Protein AF-A0A2J8L0N7-F1 (afdb_monomer_lite)

Radius of gyration: 16.0 Å; chains: 1; bounding box: 43×31×41 Å

pLDDT: mean 88.2, std 11.09, range [36.94, 98.25]

Sequence (135 aa):
MSLVLNDLLICCRQLEHDRATERKKEVEKFKRLIRDPETIKHLDRHSDSKQGKYLNWDAVFRFLQKYIQKETECLRIAKPNVSASTQASRQKKMQEISSLVKYFIKCANRRAPRLKCQELLNYIMDTVKDSSSGA

InterPro domains:
  IPR021668 Telomere-length maintenance and DNA damage repair [PF11640] (11-131)
  IPR021668 Telomere-length maintenance and DNA damage repair [SM01342] (1-133)

Secondary structure (DSSP, 8-state):
--HHHHHHHHHHHHTT-SSHHHHHHHHHHHHHHTT-HHHHHHHHHHHH-S-TTS--HHHHHHHHHHHHHHHHHHHHSS-SS--HHHHHHHHHHHHHHHHHHHHHHHHHHTSS--S-HHHHHHHHHHHHHHHHTT-

Structure (mmCIF, N/CA/C/O backbone):
data_AF-A0A2J8L0N7-F1
#
_entry.id   AF-A0A2J8L0N7-F1
#
loop_
_atom_site.group_PDB
_atom_site.id
_atom_site.type_symbol
_atom_site.label_atom_id
_atom_site.label_alt_id
_atom_site.label_comp_id
_atom_site.label_asym_id
_atom_site.label_entity_id
_atom_site.label_seq_id
_atom_site.pdbx_PDB_ins_code
_atom_site.Cartn_x
_atom_site.Cartn_y
_atom_site.Cartn_z
_atom_site.occupancy
_atom_site.B_iso_or_equiv
_atom_site.auth_seq_id
_atom_site.auth_comp_id
_atom_site.auth_asym_id
_atom_site.auth_atom_id
_atom_site.pdbx_PDB_model_num
ATOM 1 N N . MET A 1 1 ? 18.362 11.094 -8.735 1.00 60.62 1 MET A N 1
ATOM 2 C CA . MET A 1 1 ? 17.271 10.581 -7.874 1.00 60.62 1 MET A CA 1
ATOM 3 C C . MET A 1 1 ? 15.990 11.243 -8.364 1.00 60.62 1 MET A C 1
ATOM 5 O O . MET A 1 1 ? 16.000 12.457 -8.490 1.00 60.62 1 MET A O 1
ATOM 9 N N . SER A 1 2 ? 14.965 10.484 -8.763 1.00 83.25 2 SER A N 1
ATOM 10 C CA . SER A 1 2 ? 13.723 11.057 -9.315 1.00 83.25 2 SER A CA 1
ATOM 11 C C . SER A 1 2 ? 12.916 11.746 -8.207 1.00 83.25 2 SER A C 1
ATOM 13 O O . SER A 1 2 ? 12.700 11.130 -7.163 1.00 83.25 2 SER A O 1
ATOM 15 N N . LEU A 1 3 ? 12.495 13.001 -8.420 1.00 88.00 3 LEU A N 1
ATOM 16 C CA . LEU A 1 3 ? 11.734 13.787 -7.434 1.00 88.00 3 LEU A CA 1
ATOM 17 C C . LEU A 1 3 ? 10.435 13.074 -7.032 1.00 88.00 3 LEU A C 1
ATOM 19 O O . LEU A 1 3 ? 10.170 12.910 -5.847 1.00 88.00 3 LEU A O 1
ATOM 23 N N . VAL A 1 4 ? 9.704 12.518 -8.003 1.00 90.81 4 VAL A N 1
ATOM 24 C CA . VAL A 1 4 ? 8.442 11.803 -7.740 1.00 90.81 4 VAL A CA 1
ATOM 25 C C . VAL A 1 4 ? 8.638 10.523 -6.916 1.00 90.81 4 VAL A C 1
ATOM 27 O O . VAL A 1 4 ? 7.805 10.178 -6.080 1.00 90.81 4 VAL A O 1
ATOM 30 N N . LEU A 1 5 ? 9.779 9.836 -7.075 1.00 93.88 5 LEU A N 1
ATOM 31 C CA . LEU A 1 5 ? 10.116 8.685 -6.231 1.00 93.88 5 LEU A CA 1
ATOM 32 C C . LEU A 1 5 ? 10.535 9.096 -4.821 1.00 93.88 5 LEU A C 1
ATOM 34 O O . LEU A 1 5 ? 10.301 8.342 -3.876 1.00 93.88 5 LEU A O 1
ATOM 38 N N . ASN A 1 6 ? 11.170 10.260 -4.673 1.00 94.94 6 ASN A N 1
ATOM 39 C CA . ASN A 1 6 ? 11.498 10.803 -3.362 1.00 94.94 6 ASN A CA 1
ATOM 40 C C . ASN A 1 6 ? 10.215 11.169 -2.600 1.00 94.94 6 ASN A C 1
ATOM 42 O O . ASN A 1 6 ? 10.052 10.743 -1.458 1.00 94.94 6 ASN A O 1
ATOM 46 N N . ASP A 1 7 ? 9.264 11.823 -3.268 1.00 96.69 7 ASP A N 1
ATOM 47 C CA . ASP A 1 7 ? 7.953 12.148 -2.702 1.00 96.69 7 ASP A CA 1
ATOM 48 C C . ASP A 1 7 ? 7.173 10.901 -2.284 1.00 96.69 7 ASP A C 1
ATOM 50 O O . ASP A 1 7 ? 6.592 10.869 -1.194 1.00 96.69 7 ASP A O 1
ATOM 54 N N . LEU A 1 8 ? 7.186 9.851 -3.116 1.00 97.75 8 LEU A N 1
ATOM 55 C CA . LEU A 1 8 ? 6.584 8.567 -2.763 1.00 97.75 8 LEU A CA 1
ATOM 56 C C . LEU A 1 8 ? 7.280 7.936 -1.559 1.00 97.75 8 LEU A C 1
ATOM 58 O O . LEU A 1 8 ? 6.598 7.482 -0.647 1.00 97.75 8 LEU A O 1
ATOM 62 N N . LEU A 1 9 ? 8.614 7.930 -1.514 1.00 96.62 9 LEU A N 1
ATOM 63 C CA . LEU A 1 9 ? 9.356 7.378 -0.381 1.00 96.62 9 LEU A CA 1
ATOM 64 C C . LEU A 1 9 ? 9.040 8.118 0.925 1.00 96.62 9 LEU A C 1
ATOM 66 O O . LEU A 1 9 ? 8.846 7.476 1.958 1.00 96.62 9 LEU A O 1
ATOM 70 N N . ILE A 1 10 ? 8.979 9.451 0.889 1.00 96.94 10 ILE A N 1
ATOM 71 C CA . ILE A 1 10 ? 8.595 10.267 2.046 1.00 96.94 10 ILE A CA 1
ATOM 72 C C . ILE A 1 10 ? 7.167 9.919 2.468 1.00 96.94 10 ILE A C 1
ATOM 74 O O . ILE A 1 10 ? 6.941 9.641 3.642 1.00 96.94 10 ILE A O 1
ATOM 78 N N . CYS A 1 11 ? 6.225 9.869 1.523 1.00 97.81 11 CYS A N 1
ATOM 79 C CA . CYS A 1 11 ? 4.837 9.497 1.797 1.00 97.81 11 CYS A CA 1
ATOM 80 C C . CYS A 1 11 ? 4.739 8.104 2.442 1.00 97.81 11 CYS A C 1
ATOM 82 O O . CYS A 1 11 ? 4.103 7.948 3.480 1.00 97.81 11 CYS A O 1
ATOM 84 N N . CYS A 1 12 ? 5.453 7.110 1.905 1.00 97.19 12 CYS A N 1
ATOM 85 C CA . CYS A 1 12 ? 5.521 5.758 2.459 1.00 97.19 12 CYS A CA 1
ATOM 86 C C . CYS A 1 12 ? 6.013 5.734 3.912 1.00 97.19 12 CYS A C 1
ATOM 88 O O . CYS A 1 12 ? 5.440 5.027 4.733 1.00 97.19 12 CYS A O 1
ATOM 90 N N . ARG A 1 13 ? 7.036 6.529 4.253 1.00 95.75 13 ARG A N 1
ATOM 91 C CA . ARG A 1 13 ? 7.515 6.649 5.642 1.00 95.75 13 ARG A CA 1
ATOM 92 C C . ARG A 1 13 ? 6.462 7.280 6.553 1.00 95.75 13 ARG A C 1
ATOM 94 O O . ARG A 1 13 ? 6.318 6.865 7.697 1.00 95.75 13 ARG A O 1
ATOM 101 N N . GLN A 1 14 ? 5.706 8.252 6.047 1.00 96.81 14 GLN A N 1
ATOM 102 C CA . GLN A 1 14 ? 4.65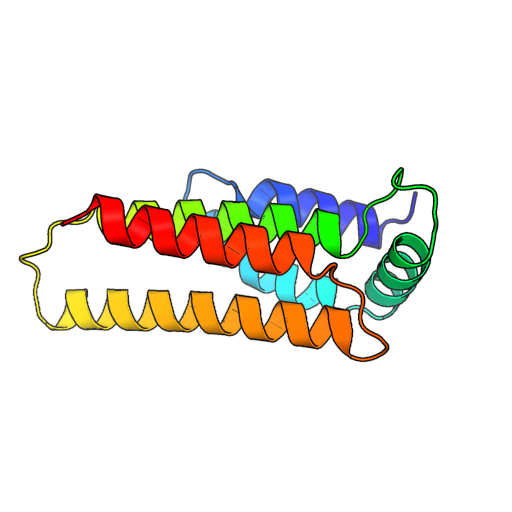0 8.920 6.810 1.00 96.81 14 GLN A CA 1
ATOM 103 C C . GLN A 1 14 ? 3.375 8.071 6.963 1.00 96.81 14 GLN A C 1
ATOM 105 O O . GLN A 1 14 ? 2.582 8.318 7.871 1.00 96.81 14 GLN A O 1
ATOM 110 N N . LEU A 1 15 ? 3.192 7.009 6.170 1.00 95.88 15 LEU A N 1
ATOM 111 C CA . LEU A 1 15 ? 2.147 6.013 6.442 1.00 95.88 15 LEU A CA 1
ATOM 112 C C . LEU A 1 15 ? 2.367 5.298 7.788 1.00 95.88 15 LEU A C 1
ATOM 114 O O . LEU A 1 15 ? 1.406 4.846 8.402 1.00 95.88 15 LEU A O 1
ATOM 118 N N . GLU A 1 16 ? 3.602 5.239 8.292 1.00 93.00 16 GLU A N 1
ATOM 119 C CA . GLU A 1 16 ? 3.924 4.658 9.601 1.00 93.00 16 GLU A CA 1
ATOM 120 C C . GLU A 1 16 ? 3.765 5.664 10.764 1.00 93.00 16 GLU A C 1
ATOM 122 O O . GLU A 1 16 ? 4.032 5.317 11.914 1.00 93.00 16 GLU A O 1
ATOM 127 N N . HIS A 1 17 ? 3.298 6.895 10.513 1.00 95.19 17 HIS A N 1
ATOM 128 C CA . HIS A 1 17 ? 3.194 7.953 11.526 1.00 95.19 17 HIS A CA 1
ATOM 129 C C . HIS A 1 17 ? 2.302 7.558 12.724 1.00 95.19 17 HIS A C 1
ATOM 131 O O . HIS A 1 17 ? 1.295 6.862 12.575 1.00 95.19 17 HIS A O 1
ATOM 137 N N . ASP A 1 18 ? 2.622 8.016 13.937 1.00 92.06 18 ASP A N 1
ATOM 138 C CA . ASP A 1 18 ? 1.903 7.607 15.160 1.00 92.06 18 ASP A CA 1
ATOM 139 C C . ASP A 1 18 ? 0.477 8.158 15.245 1.00 92.06 18 ASP A C 1
ATOM 141 O O . ASP A 1 18 ? -0.454 7.465 15.662 1.00 92.06 18 ASP A O 1
ATOM 145 N N . ARG A 1 19 ? 0.269 9.388 14.771 1.00 92.75 19 ARG A N 1
ATOM 146 C CA . ARG A 1 19 ? -1.061 10.015 14.715 1.00 92.75 19 ARG A CA 1
ATOM 147 C C . ARG A 1 19 ? -1.900 9.455 13.564 1.00 92.75 19 ARG A C 1
ATOM 149 O O . ARG A 1 19 ? -1.535 9.609 12.400 1.00 92.75 19 ARG A O 1
ATOM 156 N N . ALA A 1 20 ? -3.071 8.902 13.887 1.00 91.12 20 ALA A N 1
ATOM 157 C CA . ALA A 1 20 ? -4.005 8.327 12.911 1.00 91.12 20 ALA A CA 1
ATOM 158 C C . ALA A 1 20 ? -4.503 9.335 11.858 1.00 91.12 20 ALA A C 1
ATOM 160 O O . ALA A 1 20 ? -4.706 8.981 10.697 1.00 91.12 20 ALA A O 1
ATOM 161 N N . THR A 1 21 ? -4.675 10.603 12.241 1.00 92.00 21 THR A N 1
ATOM 162 C CA . THR A 1 21 ? -5.094 11.673 11.322 1.00 92.00 21 THR A CA 1
ATOM 163 C C . THR A 1 21 ? -4.050 11.949 10.247 1.00 92.00 21 THR A C 1
ATOM 165 O O . THR A 1 21 ? -4.417 12.155 9.093 1.00 92.00 21 THR A O 1
ATOM 168 N N . GLU A 1 22 ? -2.765 11.906 10.602 1.00 94.31 22 GLU A N 1
ATOM 169 C CA . GLU A 1 22 ? -1.669 12.094 9.648 1.00 94.31 22 GLU A CA 1
ATOM 170 C C . GLU A 1 22 ? -1.580 10.903 8.698 1.00 94.31 22 GLU A C 1
ATOM 172 O O . GLU A 1 22 ? -1.591 11.097 7.485 1.00 94.31 22 GLU A O 1
ATOM 177 N N . ARG A 1 23 ? -1.671 9.669 9.215 1.00 95.00 23 ARG A N 1
ATOM 178 C CA . ARG A 1 23 ? -1.733 8.482 8.349 1.00 95.00 23 ARG A CA 1
ATOM 179 C C . ARG A 1 23 ? -2.883 8.561 7.341 1.00 95.00 23 ARG A C 1
ATOM 181 O O . ARG A 1 23 ? -2.695 8.267 6.164 1.00 95.00 23 ARG A O 1
ATOM 188 N N . LYS A 1 24 ? -4.072 9.008 7.769 1.00 93.06 24 LYS A N 1
ATOM 189 C CA . LYS A 1 24 ? -5.235 9.169 6.878 1.00 93.06 24 LYS A CA 1
ATOM 190 C C . LYS A 1 24 ? -4.980 10.183 5.755 1.00 93.06 24 LYS A C 1
ATOM 192 O O . LYS A 1 24 ? -5.388 9.929 4.624 1.00 93.06 24 LYS A O 1
ATOM 197 N N . LYS A 1 25 ? -4.318 11.308 6.044 1.00 95.00 25 LYS A N 1
ATOM 198 C CA . LYS A 1 25 ? -3.938 12.299 5.018 1.00 95.00 25 LYS A CA 1
ATOM 199 C C . LYS A 1 25 ? -2.958 11.698 4.010 1.00 95.00 25 LYS A C 1
ATOM 201 O O . LYS A 1 25 ? -3.128 11.868 2.801 1.00 95.00 25 LYS A O 1
ATOM 206 N N . GLU A 1 26 ? -1.977 10.950 4.504 1.00 96.94 26 GLU A N 1
ATOM 207 C CA . GLU A 1 26 ? -0.949 10.337 3.667 1.00 96.94 26 GLU A CA 1
ATOM 208 C C . GLU A 1 26 ? -1.495 9.231 2.768 1.00 96.94 26 GLU A C 1
ATOM 210 O O . GLU A 1 26 ? -1.028 9.107 1.645 1.00 96.94 26 GLU A O 1
ATOM 215 N N . VAL A 1 27 ? -2.543 8.500 3.161 1.00 96.88 27 VAL A N 1
ATOM 216 C CA . VAL A 1 27 ? -3.194 7.511 2.276 1.00 96.88 27 VAL A CA 1
ATOM 217 C C . VAL A 1 27 ? -3.719 8.147 0.984 1.00 96.88 27 VAL A C 1
ATOM 219 O O . VAL A 1 27 ? -3.557 7.580 -0.099 1.00 96.88 27 VAL A O 1
ATOM 222 N N . GLU A 1 28 ? -4.322 9.333 1.054 1.00 95.38 28 GLU A N 1
ATOM 223 C CA . GLU A 1 28 ? -4.837 10.011 -0.143 1.00 95.38 28 GLU A CA 1
ATOM 224 C C . GLU A 1 28 ? -3.706 10.578 -1.013 1.00 95.38 28 GLU A C 1
ATOM 226 O O . GLU A 1 28 ? -3.779 10.553 -2.245 1.00 95.38 28 GLU A O 1
ATOM 231 N N . LYS A 1 29 ? -2.611 11.038 -0.397 1.00 97.44 29 LYS A N 1
ATOM 232 C CA . LYS A 1 29 ? -1.383 11.397 -1.122 1.00 97.44 29 LYS A CA 1
ATOM 233 C C . LYS A 1 29 ? -0.753 10.168 -1.785 1.00 97.44 29 LYS A C 1
ATOM 235 O O . LYS A 1 29 ? -0.459 10.209 -2.977 1.00 97.44 29 LYS A O 1
ATOM 240 N N . PHE A 1 30 ? -0.646 9.061 -1.061 1.00 98.25 30 PHE A N 1
ATOM 241 C CA . PHE A 1 30 ? -0.117 7.786 -1.529 1.00 98.25 30 PHE A CA 1
ATOM 242 C C . PHE A 1 30 ? -0.869 7.289 -2.765 1.00 98.25 30 PHE A C 1
ATOM 244 O O . PHE A 1 30 ? -0.248 7.046 -3.798 1.00 98.25 30 PHE A O 1
ATOM 251 N N . LYS A 1 31 ? -2.210 7.239 -2.716 1.00 97.75 31 LYS A N 1
ATOM 252 C CA . LYS A 1 31 ? -3.053 6.853 -3.864 1.00 97.75 31 LYS A CA 1
ATOM 253 C C . LYS A 1 31 ? -2.796 7.707 -5.107 1.00 97.75 31 LYS A C 1
ATOM 255 O O . LYS A 1 31 ? -2.873 7.181 -6.218 1.00 97.75 31 LYS A O 1
ATOM 260 N N . ARG A 1 32 ? -2.528 9.010 -4.932 1.00 97.44 32 ARG A N 1
ATOM 261 C CA . ARG A 1 32 ? -2.197 9.932 -6.032 1.00 97.44 32 ARG A CA 1
ATOM 262 C C . ARG A 1 32 ? -0.802 9.678 -6.600 1.00 97.44 32 ARG A C 1
ATOM 264 O O . ARG A 1 32 ? -0.659 9.700 -7.815 1.00 97.44 32 ARG A O 1
ATOM 271 N N . LEU A 1 33 ? 0.188 9.405 -5.754 1.00 98.00 33 LEU A N 1
ATOM 272 C CA . LEU A 1 33 ? 1.563 9.149 -6.189 1.00 98.00 33 LEU A CA 1
ATOM 273 C C . LEU A 1 33 ? 1.690 7.804 -6.915 1.00 98.00 33 LEU A C 1
ATOM 275 O O . LEU A 1 33 ? 2.272 7.741 -7.987 1.00 98.00 33 LEU A O 1
ATOM 279 N N . ILE A 1 34 ? 1.064 6.728 -6.428 1.00 97.12 34 I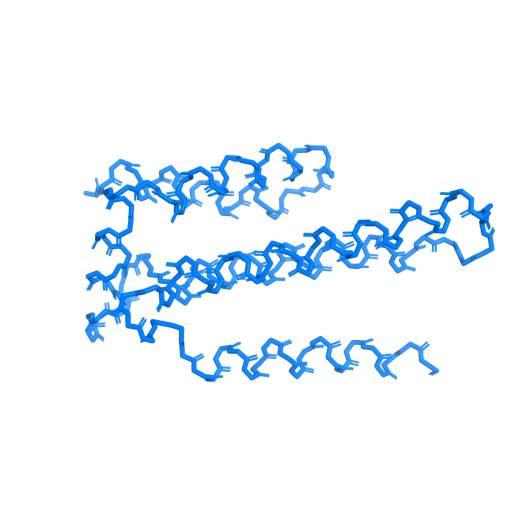LE A N 1
ATOM 280 C CA . ILE A 1 34 ? 1.181 5.405 -7.080 1.00 97.12 34 ILE A CA 1
ATOM 281 C C . ILE A 1 34 ? 0.444 5.293 -8.427 1.00 97.12 34 ILE A C 1
ATOM 283 O O . ILE A 1 34 ? 0.576 4.283 -9.119 1.00 97.12 34 ILE A O 1
ATOM 287 N N . ARG A 1 35 ? -0.365 6.296 -8.794 1.00 96.56 35 ARG A N 1
ATOM 288 C CA . ARG A 1 35 ? -1.019 6.393 -10.111 1.00 96.56 35 ARG A CA 1
ATOM 289 C C . ARG A 1 35 ? -0.354 7.408 -11.040 1.00 96.56 35 ARG A C 1
ATOM 291 O O . ARG A 1 35 ? -0.771 7.514 -12.190 1.00 96.56 35 ARG A O 1
ATOM 298 N N . ASP A 1 36 ? 0.614 8.168 -10.535 1.00 97.31 36 ASP A N 1
ATOM 299 C CA . ASP A 1 36 ? 1.359 9.131 -11.332 1.00 97.31 36 ASP A CA 1
ATOM 300 C C . ASP A 1 36 ? 2.163 8.385 -12.420 1.00 97.31 36 ASP A C 1
ATOM 302 O O . ASP A 1 36 ? 2.862 7.416 -12.098 1.00 97.31 36 ASP A O 1
ATOM 306 N N . PRO A 1 37 ? 2.053 8.774 -13.705 1.00 96.38 37 PRO A N 1
ATOM 307 C CA . PRO A 1 37 ? 2.692 8.048 -14.802 1.00 96.38 37 PRO A CA 1
ATOM 308 C C . PRO A 1 37 ? 4.211 7.935 -14.664 1.00 96.38 37 PRO A C 1
ATOM 310 O O . PRO A 1 37 ? 4.775 6.873 -14.939 1.00 96.38 37 PRO A O 1
ATOM 313 N N . GLU A 1 38 ? 4.873 8.996 -14.198 1.00 96.62 38 GLU A N 1
ATOM 314 C CA . GLU A 1 38 ? 6.322 8.988 -14.009 1.00 96.62 38 GLU A CA 1
ATOM 315 C C . GLU A 1 38 ? 6.711 8.078 -12.844 1.00 96.62 38 GLU A C 1
ATOM 317 O O . GLU A 1 38 ? 7.623 7.260 -12.977 1.00 96.62 38 GLU A O 1
ATOM 322 N N . THR A 1 39 ? 5.981 8.129 -11.731 1.00 97.25 39 THR A N 1
ATOM 323 C CA . THR A 1 39 ? 6.167 7.211 -10.600 1.00 97.25 39 THR A CA 1
ATOM 324 C C . THR A 1 39 ? 6.026 5.755 -11.039 1.00 97.25 39 THR A C 1
ATOM 326 O O . THR A 1 39 ? 6.913 4.943 -10.769 1.00 97.25 39 THR A O 1
ATOM 329 N N . ILE A 1 40 ? 4.964 5.431 -11.783 1.00 96.50 40 ILE A N 1
ATOM 330 C CA . ILE A 1 40 ? 4.726 4.095 -12.344 1.00 96.50 40 ILE A CA 1
ATOM 331 C C . ILE A 1 40 ? 5.908 3.642 -13.199 1.00 96.50 40 ILE A C 1
ATOM 333 O O . ILE A 1 40 ? 6.434 2.553 -12.986 1.00 96.50 40 ILE A O 1
ATOM 337 N N . LYS A 1 41 ? 6.345 4.478 -14.145 1.00 95.38 41 LYS A N 1
ATOM 338 C CA . LYS A 1 41 ? 7.434 4.153 -15.071 1.00 95.38 41 LYS A CA 1
ATOM 339 C C . LYS A 1 41 ? 8.721 3.804 -14.327 1.00 95.38 41 LYS A C 1
ATOM 341 O O . LYS A 1 41 ? 9.407 2.849 -14.691 1.00 95.38 41 LYS A O 1
ATOM 346 N N . HIS A 1 42 ? 9.040 4.552 -13.272 1.00 95.25 42 HIS A N 1
ATOM 347 C CA . HIS A 1 42 ? 10.214 4.270 -12.455 1.00 95.25 42 HIS A CA 1
ATOM 348 C C . HIS A 1 42 ? 10.047 2.993 -11.619 1.00 95.25 42 HIS A C 1
ATOM 350 O O . HIS A 1 42 ? 10.959 2.169 -11.599 1.00 95.25 42 HIS A O 1
ATOM 356 N N . LEU A 1 43 ? 8.899 2.798 -10.959 1.00 95.69 43 LEU A N 1
ATOM 357 C CA . LEU A 1 43 ? 8.642 1.598 -10.154 1.00 95.69 43 LEU A CA 1
ATOM 358 C C . LEU A 1 43 ? 8.647 0.326 -11.005 1.00 95.69 43 LEU A C 1
ATOM 360 O O . LEU A 1 43 ? 9.242 -0.669 -10.593 1.00 95.69 43 LEU A O 1
ATOM 364 N N . ASP A 1 44 ? 8.046 0.362 -12.194 1.00 94.88 44 ASP A N 1
ATOM 365 C CA . ASP A 1 44 ? 8.067 -0.744 -13.151 1.00 94.88 44 ASP A CA 1
ATOM 366 C C . ASP A 1 44 ? 9.517 -1.060 -13.550 1.00 94.88 44 ASP A C 1
ATOM 368 O O . ASP A 1 44 ? 9.996 -2.175 -13.336 1.00 94.88 44 ASP A O 1
ATOM 372 N N . ARG A 1 45 ? 10.276 -0.056 -14.009 1.00 93.50 45 ARG A N 1
ATOM 373 C CA . ARG A 1 45 ? 11.687 -0.239 -14.388 1.00 93.50 45 ARG A CA 1
ATOM 374 C C . ARG A 1 45 ? 12.533 -0.811 -13.247 1.00 93.50 45 ARG A C 1
ATOM 376 O O . ARG A 1 45 ? 13.390 -1.660 -13.479 1.00 93.50 45 ARG A O 1
ATOM 383 N N . HIS A 1 46 ? 12.322 -0.348 -12.017 1.00 93.94 46 HIS A N 1
ATOM 384 C CA . HIS A 1 46 ? 13.061 -0.833 -10.851 1.00 93.94 46 HIS A CA 1
ATOM 385 C C . HIS A 1 46 ? 12.623 -2.228 -10.399 1.00 93.94 46 HIS A C 1
ATOM 387 O O . HIS A 1 46 ? 13.432 -2.943 -9.815 1.00 93.94 46 HIS A O 1
ATOM 393 N N . SER A 1 47 ? 11.376 -2.620 -10.664 1.00 92.81 47 SER A N 1
ATOM 394 C CA . SER A 1 47 ? 10.876 -3.965 -10.356 1.00 92.81 47 SER A CA 1
ATOM 395 C C . SER A 1 47 ? 11.377 -5.004 -11.366 1.00 92.81 47 SER A C 1
ATOM 397 O O . SER A 1 47 ? 11.586 -6.150 -10.988 1.00 92.81 47 SER A O 1
ATOM 399 N N . ASP A 1 48 ? 11.630 -4.602 -12.619 1.00 90.44 48 ASP A N 1
ATOM 400 C CA . ASP A 1 48 ? 12.266 -5.461 -13.639 1.00 90.44 48 ASP A CA 1
ATOM 401 C C . ASP A 1 48 ? 13.781 -5.610 -13.442 1.00 90.44 48 ASP A C 1
ATOM 403 O O . ASP A 1 48 ? 14.407 -6.541 -13.952 1.00 90.44 48 ASP A O 1
ATOM 407 N N . SER A 1 49 ? 14.399 -4.677 -12.718 1.00 86.38 49 SER A N 1
ATOM 408 C CA . SER A 1 49 ? 15.834 -4.704 -12.464 1.00 86.38 49 SER A CA 1
ATOM 409 C C . SER A 1 49 ? 16.199 -5.829 -11.496 1.00 86.38 49 SER A C 1
ATOM 411 O O . SER A 1 49 ? 15.649 -5.940 -10.401 1.00 86.38 49 SER A O 1
ATOM 413 N N . LYS A 1 50 ? 17.233 -6.606 -11.838 1.00 73.19 50 LYS A N 1
ATOM 414 C CA . LYS A 1 50 ? 17.848 -7.573 -10.910 1.00 73.19 50 LYS A CA 1
ATOM 415 C C . LYS A 1 50 ? 18.541 -6.893 -9.720 1.00 73.19 50 LYS A C 1
ATOM 417 O O . LYS A 1 50 ? 18.840 -7.550 -8.728 1.00 73.19 50 LYS A O 1
ATOM 422 N N . GLN A 1 51 ? 18.803 -5.586 -9.804 1.00 71.06 51 GLN A N 1
ATOM 423 C CA . GLN A 1 51 ? 19.422 -4.815 -8.730 1.00 71.06 51 GLN A CA 1
ATOM 424 C C . GLN A 1 51 ? 18.346 -4.177 -7.841 1.00 71.06 51 GLN A C 1
ATOM 426 O O . GLN A 1 51 ? 17.784 -3.136 -8.179 1.00 71.06 51 GLN A O 1
ATOM 431 N N . GLY A 1 52 ? 18.099 -4.767 -6.669 1.00 72.56 52 GLY A N 1
ATOM 432 C CA . GLY A 1 52 ? 17.132 -4.295 -5.662 1.00 72.56 52 GLY A CA 1
ATOM 433 C C . GLY A 1 52 ? 17.535 -3.021 -4.903 1.00 72.56 52 GLY A C 1
ATOM 434 O O . GLY A 1 52 ? 17.148 -2.847 -3.753 1.00 72.56 52 GLY A O 1
ATOM 435 N N . LYS A 1 53 ? 18.344 -2.145 -5.511 1.00 82.25 53 LYS A N 1
ATOM 436 C CA . LYS A 1 53 ? 18.904 -0.943 -4.869 1.00 82.25 53 LYS A CA 1
ATOM 437 C C . LYS A 1 53 ? 17.919 0.231 -4.820 1.00 82.25 53 LYS A C 1
ATOM 439 O O . LYS A 1 53 ? 18.091 1.146 -4.018 1.00 82.25 53 LYS A O 1
ATOM 444 N N . TYR A 1 54 ? 16.906 0.231 -5.683 1.00 89.25 54 TYR A N 1
ATOM 445 C CA . TYR A 1 54 ? 15.973 1.346 -5.831 1.00 89.25 54 TYR A CA 1
ATOM 446 C C . TYR A 1 54 ? 14.577 1.002 -5.317 1.00 89.25 54 TYR A C 1
ATOM 448 O O . TYR A 1 54 ? 14.187 -0.164 -5.275 1.00 89.25 54 TYR A O 1
ATOM 456 N N . LEU A 1 55 ? 13.808 2.039 -4.968 1.00 94.12 55 LEU A N 1
ATOM 457 C CA . LEU A 1 55 ? 12.398 1.891 -4.620 1.00 94.12 55 LEU A CA 1
ATOM 458 C C . LEU A 1 55 ? 11.648 1.232 -5.789 1.00 94.12 55 LEU A C 1
ATOM 460 O O . LEU A 1 55 ? 11.675 1.747 -6.908 1.00 94.12 55 LEU A O 1
ATOM 464 N N . ASN A 1 56 ? 11.002 0.104 -5.509 1.00 94.81 56 ASN A N 1
ATOM 465 C CA . ASN A 1 56 ? 10.249 -0.722 -6.451 1.00 94.81 56 ASN A CA 1
ATOM 466 C C . ASN A 1 56 ? 8.889 -1.119 -5.845 1.00 94.81 56 ASN A C 1
ATOM 468 O O . ASN A 1 56 ? 8.601 -0.768 -4.697 1.00 94.81 56 ASN A O 1
ATOM 472 N N . TRP A 1 57 ? 8.043 -1.829 -6.598 1.00 95.94 57 TRP A N 1
ATOM 473 C CA . TRP A 1 57 ? 6.693 -2.176 -6.140 1.00 95.94 57 TRP A CA 1
ATOM 474 C C . TRP A 1 57 ? 6.689 -3.030 -4.865 1.00 95.94 57 TRP A C 1
ATOM 476 O O . TRP A 1 57 ? 5.905 -2.735 -3.966 1.00 95.94 57 TRP A O 1
ATOM 486 N N . ASP A 1 58 ? 7.590 -4.010 -4.732 1.00 93.88 58 ASP A N 1
ATOM 487 C CA . ASP A 1 58 ? 7.707 -4.830 -3.513 1.00 93.88 58 ASP A CA 1
ATOM 488 C C . ASP A 1 58 ? 8.083 -3.974 -2.288 1.00 93.88 58 ASP A C 1
ATOM 490 O O . ASP A 1 58 ? 7.500 -4.103 -1.214 1.00 93.88 58 ASP A O 1
ATOM 494 N N . ALA A 1 59 ? 9.035 -3.047 -2.438 1.00 94.44 59 ALA A N 1
ATOM 495 C CA . ALA A 1 59 ? 9.442 -2.158 -1.354 1.00 94.44 59 ALA A CA 1
ATOM 496 C C . ALA A 1 59 ? 8.300 -1.230 -0.918 1.00 94.44 59 ALA A C 1
ATOM 498 O O . ALA A 1 59 ? 8.095 -1.039 0.278 1.00 94.44 59 ALA A O 1
ATOM 499 N N . VAL A 1 60 ? 7.535 -0.686 -1.870 1.00 96.69 60 VAL A N 1
ATOM 500 C CA . VAL A 1 60 ? 6.340 0.115 -1.567 1.00 96.69 60 VAL A CA 1
ATOM 501 C C . VAL A 1 60 ? 5.272 -0.742 -0.882 1.00 96.69 60 VAL A C 1
ATOM 503 O O . VAL A 1 60 ? 4.644 -0.285 0.073 1.00 96.69 60 VAL A O 1
ATOM 506 N N . PHE A 1 61 ? 5.102 -1.996 -1.313 1.00 95.88 61 PHE A N 1
ATOM 507 C CA . PHE A 1 61 ? 4.158 -2.917 -0.689 1.00 95.88 61 PHE A CA 1
ATOM 508 C C . PHE A 1 61 ? 4.508 -3.177 0.777 1.00 95.88 61 PHE A C 1
ATOM 510 O O . PHE A 1 61 ? 3.617 -3.121 1.615 1.00 95.88 61 PHE A O 1
ATOM 517 N N . ARG A 1 62 ? 5.794 -3.332 1.119 1.00 94.31 62 ARG A N 1
ATOM 518 C CA . ARG A 1 62 ? 6.234 -3.472 2.518 1.00 94.31 62 ARG A CA 1
ATOM 519 C C . ARG A 1 62 ? 5.858 -2.286 3.405 1.00 94.31 62 ARG A C 1
ATOM 521 O O . ARG A 1 62 ? 5.431 -2.487 4.537 1.00 94.31 62 ARG A O 1
ATOM 528 N N . PHE A 1 63 ? 5.952 -1.051 2.908 1.00 95.75 63 PHE A N 1
ATOM 529 C CA . PHE A 1 63 ? 5.456 0.113 3.659 1.00 95.75 63 PHE A CA 1
ATOM 530 C C . PHE A 1 63 ? 3.937 0.057 3.859 1.00 95.75 63 PHE A C 1
ATOM 532 O O . PHE A 1 63 ? 3.440 0.333 4.951 1.00 95.75 63 PHE A O 1
ATOM 539 N N . LEU A 1 64 ? 3.196 -0.347 2.823 1.00 95.88 64 LEU A N 1
ATOM 540 C CA . LEU A 1 64 ? 1.748 -0.506 2.911 1.00 95.88 64 LEU A CA 1
ATOM 541 C C . LEU A 1 64 ? 1.350 -1.611 3.909 1.00 95.88 64 LEU A C 1
ATOM 543 O O . LEU A 1 64 ? 0.424 -1.408 4.687 1.00 95.88 64 LEU A O 1
ATOM 547 N N . GLN A 1 65 ? 2.065 -2.738 3.938 1.00 93.25 65 GLN A N 1
ATOM 548 C CA . GLN A 1 65 ? 1.855 -3.820 4.909 1.00 93.25 65 GLN A CA 1
ATOM 549 C C . GLN A 1 65 ? 1.985 -3.311 6.349 1.00 93.25 65 GLN A C 1
ATOM 551 O O . GLN A 1 65 ? 1.089 -3.534 7.160 1.00 93.25 65 GLN A O 1
ATOM 556 N N . LYS A 1 66 ? 3.040 -2.546 6.653 1.00 93.25 66 LYS A N 1
ATOM 557 C CA . LYS A 1 66 ? 3.232 -1.956 7.986 1.00 93.25 66 LYS A CA 1
ATOM 558 C C . LYS A 1 66 ? 2.132 -0.967 8.368 1.00 93.25 66 LYS A C 1
ATOM 560 O O . LYS A 1 66 ? 1.673 -0.962 9.508 1.00 93.25 66 LYS A O 1
ATOM 565 N N . TYR A 1 67 ? 1.680 -0.141 7.421 1.00 95.12 67 TYR A N 1
ATOM 566 C CA . TYR A 1 67 ? 0.521 0.731 7.631 1.00 95.12 67 TYR A CA 1
ATOM 567 C C . TYR A 1 67 ? -0.719 -0.077 8.026 1.00 95.12 67 TYR A C 1
ATOM 569 O O . TYR A 1 67 ? -1.391 0.259 8.999 1.00 95.12 67 TYR A O 1
ATOM 577 N N . ILE A 1 68 ? -0.996 -1.165 7.306 1.00 92.62 68 ILE A N 1
ATOM 578 C CA . ILE A 1 68 ? -2.152 -2.032 7.558 1.00 92.62 68 ILE A CA 1
ATOM 579 C C . ILE A 1 68 ? -2.059 -2.689 8.931 1.00 92.62 68 ILE A C 1
ATOM 581 O O . ILE A 1 68 ? -3.043 -2.669 9.671 1.00 92.62 68 ILE A O 1
ATOM 585 N N . GLN A 1 69 ? -0.888 -3.218 9.290 1.00 89.81 69 GLN A N 1
ATOM 586 C CA . GLN A 1 69 ? -0.636 -3.777 10.619 1.00 89.81 69 GLN A CA 1
ATOM 587 C C . GLN A 1 69 ? -0.932 -2.736 11.705 1.00 89.81 69 GLN A C 1
ATOM 589 O O . GLN A 1 69 ? -1.698 -3.003 12.629 1.00 89.81 69 GLN A O 1
ATOM 594 N N . LYS A 1 70 ? -0.427 -1.506 11.547 1.00 92.19 70 LYS A N 1
ATOM 595 C CA . LYS A 1 70 ? -0.644 -0.417 12.511 1.00 92.19 70 LYS A CA 1
ATOM 596 C C . LYS A 1 70 ? -2.116 -0.013 12.633 1.00 92.19 70 LYS A C 1
ATOM 598 O O . LYS A 1 70 ? -2.602 0.203 13.743 1.00 92.19 70 LYS A O 1
ATOM 603 N N . GLU A 1 71 ? -2.842 0.085 11.520 1.00 91.12 71 GLU A N 1
ATOM 604 C CA . GLU A 1 71 ? -4.278 0.395 11.546 1.00 91.12 71 GLU A CA 1
ATOM 605 C C . GLU A 1 71 ? -5.102 -0.737 12.166 1.00 91.12 71 GLU A C 1
ATOM 607 O O . GLU A 1 71 ? -6.040 -0.468 12.915 1.00 91.12 71 GLU A O 1
ATOM 612 N N . THR A 1 72 ? -4.748 -1.988 11.878 1.00 87.94 72 THR A N 1
ATOM 613 C CA . THR A 1 72 ? -5.448 -3.168 12.400 1.00 87.94 72 THR A CA 1
ATOM 614 C C . THR A 1 72 ? -5.226 -3.308 13.904 1.00 87.94 72 THR A C 1
ATOM 616 O O . THR A 1 72 ? -6.188 -3.512 14.643 1.00 87.94 72 THR A O 1
ATOM 619 N N . GLU A 1 73 ? -4.002 -3.077 14.384 1.00 87.62 73 GLU A N 1
ATOM 620 C CA . GLU A 1 73 ? -3.686 -3.086 15.814 1.00 87.62 73 GLU A CA 1
ATOM 621 C C . GLU A 1 73 ? -4.458 -2.000 16.579 1.00 87.62 73 GLU A C 1
ATOM 623 O O . GLU A 1 73 ? -5.038 -2.256 17.635 1.00 87.62 73 GLU A O 1
ATOM 628 N N . CYS A 1 74 ? -4.577 -0.801 15.997 1.00 85.19 74 CYS A N 1
ATOM 629 C CA . CYS A 1 74 ? -5.397 0.276 16.558 1.00 85.19 74 CYS A CA 1
ATOM 630 C C . CYS A 1 74 ? -6.882 -0.115 16.680 1.00 85.19 74 CYS A C 1
ATOM 632 O O . CYS A 1 74 ? -7.554 0.298 17.627 1.00 85.19 74 CYS A O 1
ATOM 634 N N . LEU A 1 75 ? -7.410 -0.903 15.736 1.00 83.06 75 LEU A N 1
ATOM 635 C CA . LEU A 1 75 ? -8.781 -1.415 15.801 1.00 83.06 75 LEU A CA 1
ATOM 636 C C . LEU A 1 75 ? -8.935 -2.541 16.836 1.00 83.06 75 LEU A C 1
ATOM 638 O O . LEU A 1 75 ? -10.003 -2.639 17.442 1.00 83.06 75 LEU A O 1
ATOM 642 N N . ARG A 1 76 ? -7.891 -3.355 17.049 1.00 78.44 76 ARG A N 1
ATOM 643 C CA . ARG A 1 76 ? -7.876 -4.492 17.984 1.00 78.44 76 ARG A CA 1
ATOM 644 C C . ARG A 1 76 ? -7.817 -4.061 19.449 1.00 78.44 76 ARG A C 1
ATOM 646 O O . ARG A 1 76 ? -8.570 -4.587 20.260 1.00 78.44 76 ARG A O 1
ATOM 653 N N . ILE A 1 77 ? -6.976 -3.079 19.786 1.00 77.00 77 ILE A N 1
ATOM 654 C CA . ILE A 1 77 ? -6.861 -2.543 21.160 1.00 77.00 77 ILE A CA 1
ATOM 655 C C . ILE A 1 77 ? -8.178 -1.883 21.618 1.00 77.00 77 ILE A C 1
ATOM 657 O O . ILE A 1 77 ? -8.455 -1.745 22.812 1.00 77.00 77 ILE A O 1
ATOM 661 N N . ALA A 1 78 ? -9.029 -1.468 20.681 1.00 75.88 78 ALA A N 1
ATOM 662 C CA . ALA A 1 78 ? -10.277 -0.797 20.997 1.00 75.88 78 ALA A CA 1
ATOM 663 C C . ALA A 1 78 ? -11.326 -1.775 21.576 1.00 75.88 78 ALA A C 1
ATOM 665 O O . ALA A 1 78 ? -11.659 -2.785 20.960 1.00 75.88 78 ALA A O 1
ATOM 666 N N . LYS A 1 79 ? -11.922 -1.431 22.733 1.00 74.94 79 LYS A N 1
ATOM 667 C CA . LYS A 1 79 ? -12.874 -2.283 23.484 1.00 74.94 79 LYS A CA 1
ATOM 668 C C . LYS A 1 79 ? -13.940 -2.941 22.582 1.00 74.94 79 LYS A C 1
ATOM 670 O O . LYS A 1 79 ? -14.497 -2.233 21.739 1.00 74.94 79 LYS A O 1
ATOM 675 N N . PRO A 1 80 ? -14.263 -4.235 22.760 1.00 70.94 80 PRO A N 1
ATOM 676 C CA . PRO A 1 80 ? -15.248 -4.937 21.930 1.00 70.94 80 PRO A CA 1
ATOM 677 C C . PRO A 1 80 ? -16.695 -4.503 22.217 1.00 70.94 80 PRO A C 1
ATOM 679 O O . PRO A 1 80 ? -17.505 -4.423 21.299 1.00 70.94 80 PRO A O 1
ATOM 682 N N . ASN A 1 81 ? -17.002 -4.132 23.465 1.00 80.44 81 ASN A N 1
ATOM 683 C CA . ASN A 1 81 ? -18.342 -3.722 23.899 1.00 80.44 81 ASN A CA 1
ATOM 684 C C . ASN A 1 81 ? -18.573 -2.228 23.640 1.00 80.44 81 ASN A C 1
ATOM 686 O O . ASN A 1 81 ? -18.505 -1.402 24.550 1.00 80.44 81 ASN A O 1
ATOM 690 N N . VAL A 1 82 ? -18.795 -1.876 22.377 1.00 85.38 82 VAL A N 1
ATOM 691 C CA . VAL A 1 82 ? -19.110 -0.511 21.932 1.00 85.38 82 VAL A CA 1
ATOM 692 C C . VAL A 1 82 ? -20.473 -0.461 21.251 1.00 85.38 82 VAL A C 1
ATOM 694 O O . VAL A 1 82 ? -21.048 -1.491 20.916 1.00 85.38 82 VAL A O 1
ATOM 697 N N . SER A 1 83 ? -20.997 0.747 21.035 1.00 90.69 83 SER A N 1
ATOM 698 C CA . SER A 1 83 ? -22.257 0.933 20.313 1.00 90.69 83 SER A CA 1
ATOM 699 C C . SER A 1 83 ? -22.218 0.290 18.921 1.00 90.69 83 SER A C 1
ATOM 701 O O . SER A 1 83 ? -21.168 0.251 18.268 1.00 90.69 83 SER A O 1
ATOM 703 N N . ALA A 1 84 ? -23.387 -0.110 18.413 1.00 89.38 84 ALA A N 1
ATOM 704 C CA . ALA A 1 84 ? -23.535 -0.611 17.045 1.00 89.38 84 ALA A CA 1
ATOM 705 C C . ALA A 1 84 ? -22.968 0.372 15.999 1.00 89.38 84 ALA A C 1
ATOM 707 O O . ALA A 1 84 ? -22.309 -0.036 15.045 1.00 89.38 84 ALA A O 1
ATOM 708 N N . SER A 1 85 ? -23.132 1.684 16.216 1.00 89.81 85 SER A N 1
ATOM 709 C CA . SER A 1 85 ? -22.560 2.731 15.357 1.00 89.81 85 SER A CA 1
ATOM 710 C C . SER A 1 85 ? -21.026 2.742 15.355 1.00 89.81 85 SER A C 1
ATOM 712 O O . SER A 1 85 ? -20.397 2.935 14.308 1.00 89.81 85 SER A O 1
ATOM 714 N N . THR A 1 86 ? -20.401 2.485 16.506 1.00 88.62 86 THR A N 1
ATOM 715 C CA . THR A 1 86 ? -18.942 2.373 16.617 1.00 88.62 86 THR A CA 1
ATOM 716 C C . THR A 1 86 ? -18.453 1.103 15.929 1.00 88.62 86 THR A C 1
ATOM 718 O O . THR A 1 86 ? -17.471 1.147 15.188 1.00 88.62 86 THR A O 1
ATOM 721 N N . GLN A 1 87 ? -19.152 -0.019 16.116 1.00 86.38 87 GLN A N 1
ATOM 722 C CA . GLN A 1 87 ? -18.819 -1.282 15.459 1.00 86.38 87 GLN A CA 1
ATOM 723 C C . GLN A 1 87 ? -18.918 -1.167 13.929 1.00 86.38 87 GLN A C 1
ATOM 725 O O . GLN A 1 87 ? -17.978 -1.547 13.229 1.00 86.38 87 GLN A O 1
ATOM 730 N N . ALA A 1 88 ? -19.986 -0.553 13.410 1.00 89.12 88 ALA A N 1
ATOM 731 C CA . ALA A 1 88 ? -20.149 -0.277 11.982 1.00 89.12 88 ALA A CA 1
ATOM 732 C C . ALA A 1 88 ? -19.015 0.608 11.431 1.00 89.12 88 ALA A C 1
ATOM 734 O O . ALA A 1 88 ? -18.478 0.351 10.353 1.00 89.12 88 ALA A O 1
ATOM 735 N N . SER A 1 89 ? -18.582 1.613 12.199 1.00 89.44 89 SER A N 1
ATOM 736 C CA . SER A 1 89 ? -17.453 2.471 11.818 1.00 89.44 89 SER A CA 1
ATOM 737 C C . SER A 1 89 ? -16.135 1.689 11.725 1.00 89.44 89 SER A C 1
ATOM 739 O O . SER A 1 89 ? -15.355 1.910 10.797 1.00 89.44 89 SER A O 1
ATOM 741 N N . ARG A 1 90 ? -15.894 0.731 12.633 1.00 87.38 90 ARG A N 1
ATOM 742 C CA . ARG A 1 90 ? -14.721 -0.162 12.568 1.00 87.38 90 ARG A CA 1
ATOM 743 C C . ARG A 1 90 ? -14.774 -1.093 11.359 1.00 87.38 90 ARG A C 1
ATOM 745 O O . ARG A 1 90 ? -13.769 -1.240 10.669 1.00 87.38 90 ARG A O 1
ATOM 752 N N . GLN A 1 91 ? -15.936 -1.675 11.066 1.00 86.94 91 GLN A N 1
ATOM 753 C CA . GLN A 1 91 ? -16.125 -2.517 9.880 1.00 86.94 91 GLN A CA 1
ATOM 754 C C . GLN A 1 91 ? -15.869 -1.733 8.590 1.00 86.94 91 GLN A C 1
ATOM 756 O O . GLN A 1 91 ? -15.119 -2.194 7.731 1.00 86.94 91 GLN A O 1
ATOM 761 N N . LYS A 1 92 ? -16.409 -0.512 8.483 1.00 90.31 92 LYS A N 1
ATOM 762 C CA . LYS A 1 92 ? -16.133 0.388 7.355 1.00 90.31 92 LYS A CA 1
ATOM 763 C C . LYS A 1 92 ? -14.637 0.664 7.213 1.00 90.31 92 LYS A C 1
ATOM 765 O O . LYS A 1 92 ? -14.096 0.581 6.115 1.00 90.31 92 LYS A O 1
ATOM 770 N N . LYS A 1 93 ? -13.947 0.936 8.323 1.00 89.94 93 LYS A N 1
ATOM 771 C CA . LYS A 1 93 ? -12.499 1.164 8.321 1.00 89.94 93 LYS A CA 1
ATOM 772 C C . LYS A 1 93 ? -11.723 -0.064 7.830 1.00 89.94 93 LYS A C 1
ATOM 774 O O . LYS A 1 93 ? -10.805 0.088 7.028 1.00 89.94 93 LYS A O 1
ATOM 779 N N . MET A 1 94 ? -12.120 -1.268 8.241 1.00 89.00 94 MET A N 1
ATOM 780 C CA . MET A 1 94 ? -11.529 -2.517 7.749 1.00 89.00 94 MET A CA 1
ATOM 781 C C . MET A 1 94 ? -11.738 -2.683 6.234 1.00 89.00 94 MET A C 1
ATOM 783 O O . MET A 1 94 ? -10.799 -2.994 5.506 1.00 89.00 94 MET A O 1
ATOM 787 N N . GLN A 1 95 ? -12.940 -2.390 5.731 1.00 88.69 95 GLN A N 1
ATOM 788 C CA . GLN A 1 95 ? -13.239 -2.430 4.294 1.00 88.69 95 GLN A CA 1
ATOM 789 C C . GLN A 1 95 ? -12.420 -1.409 3.492 1.00 88.69 95 GLN A C 1
ATOM 791 O O . GLN A 1 95 ? -11.968 -1.712 2.384 1.00 88.69 95 GLN A O 1
ATOM 796 N N . GLU A 1 96 ? -12.202 -0.208 4.033 1.00 91.69 9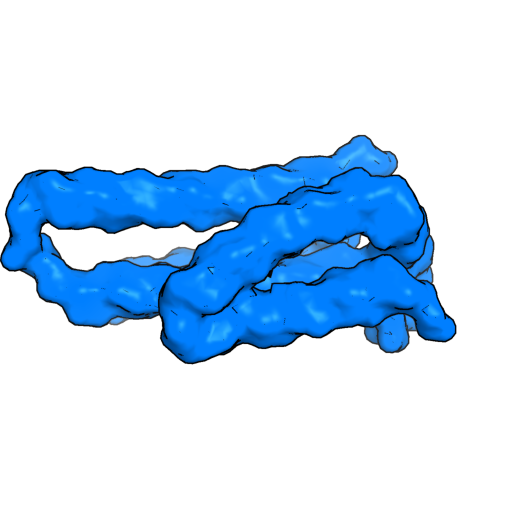6 GLU A N 1
ATOM 797 C CA . GLU A 1 96 ? -11.345 0.815 3.423 1.00 91.69 96 GLU A CA 1
ATOM 798 C C . GLU A 1 96 ? -9.892 0.328 3.308 1.00 91.69 96 GLU A C 1
ATOM 800 O O . GLU A 1 96 ? -9.263 0.512 2.262 1.00 91.69 96 GLU A O 1
ATOM 805 N N . ILE A 1 97 ? -9.383 -0.352 4.340 1.00 90.94 97 ILE A N 1
ATOM 806 C CA . ILE A 1 97 ? -8.050 -0.969 4.347 1.00 90.94 97 ILE A CA 1
ATOM 807 C C . ILE A 1 97 ? -7.960 -2.071 3.281 1.00 90.94 97 ILE A C 1
ATOM 809 O O . ILE A 1 97 ? -7.056 -2.043 2.442 1.00 90.94 97 ILE A O 1
ATOM 813 N N . SER A 1 98 ? -8.925 -2.997 3.233 1.00 89.25 98 SER A N 1
ATOM 814 C CA . SER A 1 98 ? -8.965 -4.051 2.206 1.00 89.25 98 SER A CA 1
ATOM 815 C C . SER A 1 98 ? -9.040 -3.469 0.790 1.00 89.25 98 SER A C 1
ATOM 817 O O . SER A 1 98 ? -8.367 -3.940 -0.132 1.00 89.25 98 SER A O 1
ATOM 819 N N . SER A 1 99 ? -9.823 -2.404 0.612 1.00 93.06 99 SER A N 1
ATOM 820 C CA . SER A 1 99 ? -9.956 -1.703 -0.667 1.00 93.06 99 SER A CA 1
ATOM 821 C C . SER A 1 99 ? -8.645 -1.044 -1.096 1.00 93.06 99 SER A C 1
ATOM 823 O O . SER A 1 99 ? -8.314 -1.072 -2.282 1.00 93.06 99 SER A O 1
ATOM 825 N N . LEU A 1 100 ? -7.869 -0.497 -0.153 1.00 95.31 100 LEU A N 1
ATOM 826 C CA . LEU A 1 100 ? -6.557 0.089 -0.428 1.00 95.31 100 LEU A CA 1
ATOM 827 C C . LEU A 1 100 ? -5.550 -0.963 -0.910 1.00 95.31 100 LEU A C 1
ATOM 829 O O . LEU A 1 100 ? -4.857 -0.718 -1.896 1.00 95.31 100 LEU A O 1
ATOM 833 N N . VAL A 1 101 ? -5.511 -2.142 -0.279 1.00 93.38 101 VAL A N 1
ATOM 834 C CA . VAL A 1 101 ? -4.655 -3.261 -0.718 1.00 93.38 101 VAL A CA 1
ATOM 835 C C . VAL A 1 101 ? -5.008 -3.682 -2.139 1.00 93.38 101 VAL A C 1
ATOM 837 O O . VAL A 1 101 ? -4.139 -3.741 -3.009 1.00 93.38 101 VAL A O 1
ATOM 840 N N . LYS A 1 102 ? -6.300 -3.912 -2.405 1.00 93.44 102 LYS A N 1
ATOM 841 C CA . LYS A 1 102 ? -6.787 -4.284 -3.739 1.00 93.44 102 LYS A CA 1
ATOM 842 C C . LYS A 1 102 ? -6.433 -3.223 -4.781 1.00 93.44 102 LYS A C 1
ATOM 844 O O . LYS A 1 102 ? -6.004 -3.564 -5.884 1.00 93.44 102 LYS A O 1
ATOM 849 N N . TYR A 1 103 ? -6.599 -1.946 -4.437 1.00 95.94 103 TYR A N 1
ATOM 850 C CA . TYR A 1 103 ? -6.242 -0.829 -5.306 1.00 95.94 103 TYR A CA 1
ATOM 851 C C . TYR A 1 103 ? -4.741 -0.817 -5.616 1.00 95.94 103 TYR A C 1
ATOM 853 O O . TYR A 1 103 ? -4.368 -0.748 -6.785 1.00 95.94 103 TYR A O 1
ATOM 861 N N . PHE A 1 104 ? -3.889 -0.966 -4.600 1.00 97.12 104 PHE A N 1
ATOM 862 C CA . PHE A 1 104 ? -2.439 -1.016 -4.768 1.00 97.12 104 PHE A CA 1
ATOM 863 C C . PHE A 1 104 ? -2.000 -2.176 -5.672 1.00 97.12 104 PHE A C 1
ATOM 865 O O . PHE A 1 104 ? -1.283 -1.948 -6.645 1.00 97.12 104 PHE A O 1
ATOM 872 N N . ILE A 1 105 ? -2.485 -3.397 -5.416 1.00 94.12 105 ILE A N 1
ATOM 873 C CA . ILE A 1 105 ? -2.161 -4.579 -6.233 1.00 94.12 105 ILE A CA 1
ATOM 874 C C . ILE A 1 105 ? -2.598 -4.361 -7.685 1.00 94.12 105 ILE A C 1
ATOM 876 O O . ILE A 1 105 ? -1.836 -4.645 -8.610 1.00 94.12 105 ILE A O 1
ATOM 880 N N . LYS A 1 106 ? -3.796 -3.800 -7.904 1.00 95.00 106 LYS A N 1
ATOM 881 C CA . LYS A 1 106 ? -4.286 -3.467 -9.249 1.00 95.00 106 LYS A CA 1
ATOM 882 C C . LYS A 1 106 ? -3.382 -2.444 -9.942 1.00 95.00 106 LYS A C 1
ATOM 884 O O . LYS A 1 106 ? -3.111 -2.592 -11.129 1.00 95.00 106 LYS A O 1
ATOM 889 N N . CYS A 1 107 ? -2.914 -1.422 -9.226 1.00 95.62 107 CYS A N 1
ATOM 890 C CA . CYS A 1 107 ? -1.985 -0.426 -9.759 1.00 95.62 107 CYS A CA 1
ATOM 891 C C . CYS A 1 107 ? -0.627 -1.034 -10.122 1.00 95.62 107 CYS A C 1
ATOM 893 O O . CYS A 1 107 ? -0.131 -0.758 -11.215 1.00 95.62 107 CYS A O 1
ATOM 895 N N . ALA A 1 108 ? -0.055 -1.865 -9.248 1.00 95.75 108 ALA A N 1
ATOM 896 C CA . ALA A 1 108 ? 1.242 -2.500 -9.455 1.00 95.75 108 ALA A CA 1
ATOM 897 C C . ALA A 1 108 ? 1.211 -3.488 -10.631 1.00 95.75 108 ALA A C 1
ATOM 899 O O . ALA A 1 108 ? 2.056 -3.424 -11.520 1.00 95.75 108 ALA A O 1
ATOM 900 N N . ASN A 1 109 ? 0.184 -4.341 -10.690 1.00 93.88 109 ASN A N 1
ATOM 901 C CA . ASN A 1 109 ? 0.121 -5.448 -11.645 1.00 93.88 109 ASN A CA 1
ATOM 902 C C . ASN A 1 109 ? -0.591 -5.116 -12.968 1.00 93.88 109 ASN A C 1
ATOM 904 O O . ASN A 1 109 ? -0.749 -5.997 -13.809 1.00 93.88 109 ASN A O 1
ATOM 908 N N . ARG A 1 110 ? -1.023 -3.863 -13.187 1.00 92.19 110 ARG A N 1
ATOM 909 C CA . ARG A 1 110 ? -1.793 -3.471 -14.387 1.00 92.19 110 ARG A CA 1
ATOM 910 C C . ARG A 1 110 ? -1.093 -3.820 -15.705 1.00 92.19 110 ARG A C 1
ATOM 912 O O . ARG A 1 110 ? -1.771 -4.040 -16.701 1.00 92.19 110 ARG A O 1
ATOM 919 N N . ARG A 1 111 ? 0.241 -3.781 -15.722 1.00 93.19 111 ARG A N 1
ATOM 920 C CA . ARG A 1 111 ? 1.060 -3.871 -16.945 1.00 93.19 111 ARG A CA 1
ATOM 921 C C . ARG A 1 111 ? 1.790 -5.210 -17.069 1.00 93.19 111 ARG A C 1
ATOM 923 O O . ARG A 1 111 ? 1.994 -5.681 -18.176 1.00 93.19 111 ARG A O 1
ATOM 930 N N . ALA A 1 112 ? 2.160 -5.815 -15.944 1.00 90.62 112 ALA A N 1
ATOM 931 C CA . ALA A 1 112 ? 2.646 -7.189 -15.810 1.00 90.62 112 ALA A CA 1
ATOM 932 C C . ALA A 1 112 ? 2.632 -7.557 -14.313 1.00 90.62 112 ALA A C 1
ATOM 934 O O . ALA A 1 112 ? 2.555 -6.643 -13.489 1.00 90.62 112 ALA A O 1
ATOM 935 N N . PRO A 1 113 ? 2.743 -8.837 -13.921 1.00 89.31 113 PRO A N 1
ATOM 936 C CA . PRO A 1 113 ? 2.934 -9.206 -12.519 1.00 89.31 113 PRO A CA 1
ATOM 937 C C . PRO A 1 113 ? 4.222 -8.572 -11.969 1.00 89.31 113 PRO A C 1
ATOM 939 O O . PRO A 1 113 ? 5.319 -8.939 -12.384 1.00 89.31 113 PRO A O 1
ATOM 942 N N . ARG A 1 114 ? 4.096 -7.577 -11.082 1.00 92.19 114 ARG A N 1
ATOM 943 C CA . ARG A 1 114 ? 5.234 -6.841 -10.494 1.00 92.19 114 ARG A CA 1
ATOM 944 C C . ARG A 1 114 ? 5.462 -7.149 -9.026 1.00 92.19 114 ARG A C 1
ATOM 946 O O . ARG A 1 114 ? 6.578 -6.986 -8.550 1.00 92.19 114 ARG A O 1
ATOM 953 N N . LEU A 1 115 ? 4.420 -7.577 -8.323 1.00 91.81 115 LEU A N 1
ATOM 954 C CA . LEU A 1 115 ? 4.541 -8.036 -6.944 1.00 91.81 115 LEU A CA 1
ATOM 955 C C . LEU A 1 115 ? 4.952 -9.501 -6.925 1.00 91.81 115 LEU A C 1
ATOM 957 O O . LEU A 1 115 ? 4.319 -10.337 -7.575 1.00 91.81 115 LEU A O 1
ATOM 961 N N . LYS A 1 116 ? 5.988 -9.822 -6.154 1.00 86.38 116 LYS A N 1
ATOM 962 C CA . LYS A 1 116 ? 6.413 -11.211 -5.977 1.00 86.38 116 LYS A CA 1
ATOM 963 C C . LYS A 1 116 ? 5.373 -11.974 -5.163 1.00 86.38 116 LYS A C 1
ATOM 965 O O . LYS A 1 116 ? 4.950 -11.516 -4.102 1.00 86.38 116 LYS A O 1
ATOM 970 N N . CYS A 1 117 ? 5.024 -13.184 -5.608 1.00 81.25 117 CYS A N 1
ATOM 971 C CA . CYS A 1 117 ? 4.106 -14.058 -4.872 1.00 81.25 117 CYS A CA 1
ATOM 972 C C . CYS A 1 117 ? 4.568 -14.299 -3.432 1.00 81.25 117 CYS A C 1
ATOM 974 O O . CYS A 1 117 ? 3.729 -14.336 -2.546 1.00 81.25 117 CYS A O 1
ATOM 976 N N . GLN A 1 118 ? 5.879 -14.386 -3.179 1.00 81.06 118 GLN A N 1
ATOM 977 C CA . GLN A 1 118 ? 6.410 -14.516 -1.820 1.00 81.06 118 GLN A CA 1
ATOM 978 C C . GLN A 1 118 ? 5.980 -13.356 -0.911 1.00 81.06 118 GLN A C 1
ATOM 980 O O . GLN A 1 118 ? 5.579 -13.598 0.219 1.00 81.06 118 GLN A O 1
ATOM 985 N N . GLU A 1 119 ? 6.004 -12.110 -1.394 1.00 80.81 119 GLU A N 1
ATOM 986 C CA . GLU A 1 119 ? 5.588 -10.950 -0.592 1.00 80.81 119 GLU A CA 1
ATOM 987 C C . GLU A 1 119 ? 4.078 -10.976 -0.318 1.00 80.81 119 GLU A C 1
ATOM 989 O O . GLU A 1 119 ? 3.634 -10.616 0.771 1.00 80.81 119 GLU A O 1
ATOM 994 N N . LEU A 1 120 ? 3.282 -11.438 -1.288 1.00 82.44 120 LEU A N 1
ATOM 995 C CA . LEU A 1 120 ? 1.840 -11.630 -1.115 1.00 82.44 120 LEU A CA 1
ATOM 996 C C . LEU A 1 120 ? 1.532 -12.764 -0.127 1.00 82.44 120 LEU A C 1
ATOM 998 O O . LEU A 1 120 ? 0.664 -12.610 0.727 1.00 82.44 120 LEU A O 1
ATOM 1002 N N . LEU A 1 121 ? 2.248 -13.884 -0.219 1.00 77.88 121 LEU A N 1
ATOM 1003 C CA . LEU A 1 121 ? 2.097 -15.028 0.678 1.00 77.88 121 LEU A CA 1
ATOM 1004 C C . LEU A 1 121 ? 2.530 -14.681 2.101 1.00 77.88 121 LEU A C 1
ATOM 1006 O O . LEU A 1 121 ? 1.804 -15.010 3.032 1.00 77.88 121 LEU A O 1
ATOM 1010 N N . ASN A 1 122 ? 3.653 -13.979 2.270 1.00 79.25 122 ASN A N 1
ATOM 1011 C CA . ASN A 1 122 ? 4.097 -13.477 3.571 1.00 79.25 122 ASN A CA 1
ATOM 1012 C C . ASN A 1 122 ? 3.019 -12.591 4.199 1.00 79.25 122 ASN A C 1
ATOM 1014 O O . ASN A 1 122 ? 2.612 -12.840 5.325 1.00 79.25 122 ASN A O 1
ATOM 1018 N N . TYR A 1 123 ? 2.467 -11.642 3.435 1.00 80.31 123 TYR A N 1
ATOM 1019 C CA . TYR A 1 123 ? 1.377 -10.793 3.915 1.00 80.31 123 TYR A CA 1
ATOM 1020 C C . TYR A 1 123 ? 0.152 -11.587 4.378 1.00 80.31 123 TYR A C 1
ATOM 1022 O O . TYR A 1 123 ? -0.397 -11.309 5.443 1.00 80.31 123 TYR A O 1
ATOM 1030 N N . ILE A 1 124 ? -0.290 -12.563 3.579 1.00 82.12 124 ILE A N 1
ATOM 1031 C CA . ILE A 1 124 ? -1.439 -13.406 3.928 1.00 82.12 124 ILE A CA 1
ATOM 1032 C C . ILE A 1 124 ? -1.129 -14.216 5.190 1.00 82.12 124 ILE A C 1
ATOM 1034 O O . ILE A 1 124 ? -1.952 -14.238 6.100 1.00 82.12 124 ILE A O 1
ATOM 1038 N N . MET A 1 125 ? 0.045 -14.848 5.266 1.00 75.00 125 MET A N 1
ATOM 1039 C CA . MET A 1 125 ? 0.452 -15.639 6.429 1.00 75.00 125 MET A CA 1
ATOM 1040 C C . MET A 1 125 ? 0.524 -14.796 7.701 1.00 75.00 125 MET A C 1
ATOM 1042 O O . MET A 1 125 ? 0.016 -15.238 8.726 1.00 75.00 125 MET A O 1
ATOM 1046 N N . ASP A 1 126 ? 1.098 -13.595 7.637 1.00 74.81 126 ASP A N 1
ATOM 1047 C CA . ASP A 1 126 ? 1.176 -12.683 8.781 1.00 74.81 126 ASP A CA 1
ATOM 1048 C C . ASP A 1 126 ? -0.230 -12.241 9.214 1.00 74.81 126 ASP A C 1
ATOM 1050 O O . ASP A 1 126 ? -0.593 -12.367 10.380 1.0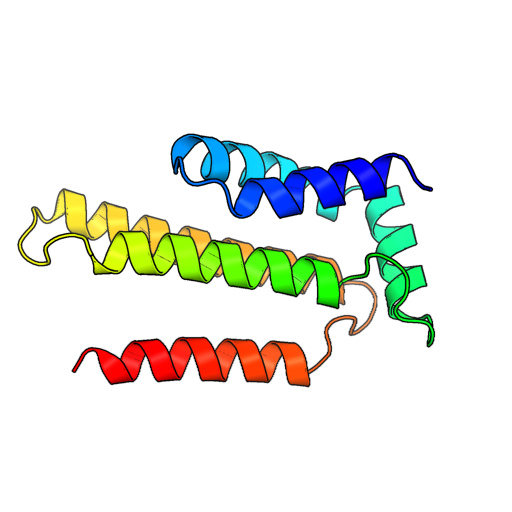0 74.81 126 ASP A O 1
ATOM 1054 N N . THR A 1 127 ? -1.081 -11.857 8.257 1.00 75.69 127 THR A N 1
ATOM 1055 C CA . THR A 1 127 ? -2.468 -11.446 8.540 1.00 75.69 127 THR A CA 1
ATOM 1056 C C . THR A 1 127 ? -3.294 -12.581 9.167 1.00 75.69 127 THR A C 1
ATOM 1058 O O . THR A 1 127 ? -4.088 -12.345 10.078 1.00 75.69 127 THR A O 1
ATOM 1061 N N . VAL A 1 128 ? -3.127 -13.822 8.694 1.00 71.94 128 VAL A N 1
ATOM 1062 C CA . VAL A 1 128 ? -3.847 -14.995 9.219 1.00 71.94 128 VAL A CA 1
ATOM 1063 C C . VAL A 1 128 ? -3.327 -15.391 10.605 1.00 71.94 128 VAL A C 1
ATOM 1065 O O . VAL A 1 128 ? -4.140 -15.637 11.495 1.00 71.94 128 VAL A O 1
ATOM 1068 N N . LYS A 1 129 ? -2.006 -15.403 10.829 1.00 66.56 129 LYS A N 1
ATOM 1069 C CA . LYS A 1 129 ? -1.410 -15.698 12.147 1.00 66.56 129 LYS A CA 1
ATOM 1070 C C . LYS A 1 129 ? -1.864 -14.715 13.225 1.00 66.56 129 LYS A C 1
ATOM 1072 O O . LYS A 1 129 ? -2.173 -15.128 14.346 1.00 66.56 129 LYS A O 1
ATOM 1077 N N . ASP A 1 130 ? -1.961 -13.437 12.877 1.00 59.97 130 ASP A N 1
ATOM 1078 C CA . ASP A 1 130 ? -2.451 -12.409 13.794 1.00 59.97 130 ASP A CA 1
ATOM 1079 C C . ASP A 1 130 ? -3.930 -12.636 14.154 1.00 59.97 130 ASP A C 1
ATOM 1081 O O . ASP A 1 130 ? -4.334 -12.408 15.293 1.00 59.97 130 ASP A O 1
ATOM 1085 N N . SER A 1 131 ? -4.736 -13.166 13.224 1.00 58.34 131 SER A N 1
ATOM 1086 C CA . SER A 1 131 ? -6.147 -13.491 13.482 1.00 58.34 131 SER A CA 1
ATOM 1087 C C . SER A 1 131 ? -6.355 -14.722 14.377 1.00 58.34 131 SER A C 1
ATOM 1089 O O . SER A 1 131 ? -7.307 -14.746 15.154 1.00 58.34 131 SER A O 1
ATOM 1091 N N . SER A 1 132 ? -5.461 -15.718 14.322 1.00 54.34 132 SER A N 1
ATOM 1092 C CA . SER A 1 132 ? -5.532 -16.924 15.167 1.00 54.34 132 SER A CA 1
ATOM 1093 C C . SER A 1 132 ? -4.989 -16.720 16.582 1.00 54.34 132 SER A C 1
ATOM 1095 O O . SER A 1 132 ? -5.307 -17.497 17.473 1.00 54.34 132 SER A O 1
ATOM 1097 N N . SER A 1 133 ? -4.181 -15.680 16.801 1.00 51.03 133 SER A N 1
ATOM 1098 C CA . SER A 1 133 ? -3.565 -15.385 18.105 1.00 51.03 133 SER A CA 1
ATOM 1099 C C . SER A 1 133 ? -4.490 -14.595 19.048 1.00 51.03 133 SER A C 1
ATOM 1101 O O . SER A 1 133 ? -4.069 -14.176 20.123 1.00 51.03 133 SER A O 1
ATOM 1103 N N . GLY A 1 134 ? -5.735 -14.346 18.626 1.00 46.59 134 GLY A N 1
ATOM 1104 C CA . GLY A 1 134 ? -6.764 -13.631 19.386 1.00 46.59 134 GLY A CA 1
ATOM 1105 C C . GLY A 1 134 ? -7.972 -14.483 19.786 1.00 46.59 134 GLY A C 1
ATOM 1106 O O . GLY A 1 134 ? -9.000 -13.895 20.125 1.00 46.59 134 GLY A O 1
ATOM 1107 N N . ALA A 1 135 ? -7.868 -15.814 19.705 1.00 36.94 135 ALA A N 1
ATOM 1108 C CA .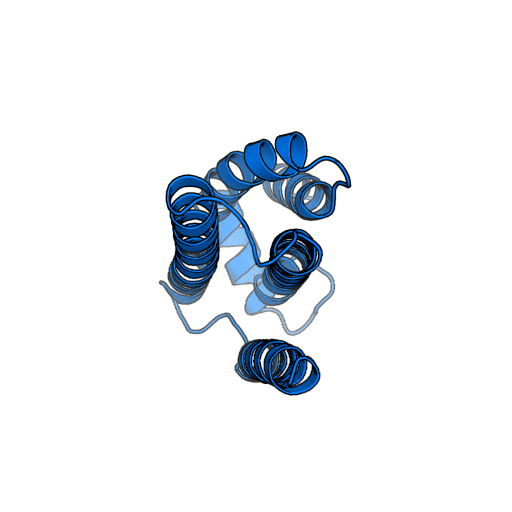 ALA A 1 135 ? -8.870 -16.766 20.192 1.00 36.94 135 ALA A CA 1
ATOM 1109 C C . ALA A 1 135 ? -8.446 -17.369 21.536 1.00 36.94 135 ALA A C 1
ATOM 1111 O O . ALA A 1 135 ? -7.249 -17.709 21.669 1.00 36.94 135 ALA A O 1
#

Organism: Pan troglodytes (NCBI:txid9598)

Foldseek 3Di:
DDPLQVQLVVLLVQLLPPDPVSVVVSLVVNLVSLQPPVSLVVQQVCLPDPDVPGDHLLNSVVSLLSSLVSLVVVLVVDDPPDDPVVVVVSVVVVVVSVVSNVSSCCSRDVVHRRHDVVSVVVSVVVVVVVVVVVD

=== Feature glossary ===
Reading guide. The protein is described through the following features:

Foldseek 3Di. A 3Di character summarizes, for each residue, the relative orientation of the Cα frame of its nearest spatial neighbor. Because it encodes fold topology rather than chemistry, 3Di alignments detect remote structural similarity that sequence alignment misses.

Contact-map, Ramachandran, and PAE plots. Plot images: a contact map (which residues are close in 3D, as an N×N binary image), a Ramachandran scatter (backbone torsion angles, revealing secondary-structure composition at a glance), and — for AlphaFold structures — a PAE heatmap (pairwise prediction confidence).

Radius of gyration, Cα contacts, bounding box. Radius of gyration (Rg) is the root-mean-square distance of Cα atoms from their centroid — a single number for overall size and compactness. A globular domain of N residues has Rg ≈ 2.2·N^0.38 Å; an extended or disordered chain has a much larger Rg. The Cα contact count is the number of residue pairs whose Cα atoms are within 8 Å and are more than four positions apart in sequence — a standard proxy for tertiary packing density. The bounding box is the smallest axis-aligned box enclosing all Cα atoms.

Secondary structure (8-state, DSSP). Eight-state secondary structure (DSSP): H is the canonical α-helix, G the tighter 3₁₀-helix, I the wider π-helix; E/B are β-structure, T and S are turns and bends, and '-' is everything else. DSSP derives these from the pattern of main-chain N–H···O=C hydrogen bonds, not from the sequence.

B-factor. B-factor (Debye–Waller factor) reflects atomic displacement in the crystal lattice. It is an experimental observable (units Å²), not a prediction; low values mean the atom is pinned down, high values mean it moves or is heterogeneous across the crystal.

pLDDT. pLDDT is the predicted lDDT-Cα score: AlphaFold's confidence that the local environment of each residue (all inter-atomic distances within 15 Å) is correctly placed. It is a per-residue number between 0 and 100, with higher meaning more reliable.

Nearest PDB structures. Nearest PDB neighbors are the top structural matches found by Foldseek when searching this structure against the entire Protein Data Bank. Each hit reports a TM-score (0 to 1; >0.5 almost always implies the same fold) and an E-value. These are *structural* homologs — they may share no detectable sequence similarity.

Solvent-accessible surface area. Accessible surface area quantifies burial. A residue with SASA near zero is packed into the hydrophobic core; one with SASA >100 Å² sits on the surface. Computed here via the Shrake–Rupley numerical algorithm with a 1.4 Å probe.

Rendered structure images. Structure images are 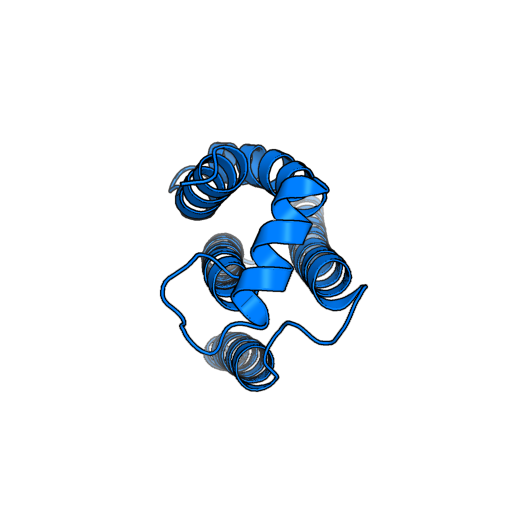PyMOL renders from six orthogonal camera directions. Cartoon representation draws helices as coils and strands as arrows; sticks shows the backbone as bonds; surface shows the solvent-excluded envelope. Rainbow coloring maps sequence position to hue (blue→red, N→C); chain coloring assigns a distinct color per polypeptide.

Backbone torsions (φ/ψ). φ (phi) and ψ (psi) are the two rotatable backbone dihedrals per residue: φ is the C(i-1)–N–Cα–C torsion, ψ is the N–Cα–C–N(i+1) torsion, both in degrees on (−180°, 180°]. α-helical residues cluster near (−60°, −45°); β-strand residues near (−120°, +130°). A Ramachandran plot is simply a scatter of (φ, ψ) for every residue.

Predicted aligned error. Predicted Aligned Error (PAE) is an AlphaFold confidence matrix: entry (i, j) is the expected error in the position of residue j, in ångströms, when the prediction is superimposed on the true structure at residue i. Low PAE within a block of residues means that block is internally rigid and well-predicted; high PAE between two blocks means their relative placement is uncertain even if each block individually is confident.

mmCIF coordinates. Structure coordinates are given as an mmCIF _atom_site loop: one row per atom with element, residue name, chain id, sequence number, and x/y/z position in Å. Only the four main-chain atoms per residue are included here; side chains are omitted to keep the record compact.

InterPro / GO / CATH / organism. Database cross-references. InterPro integrates a dozen domain/family signature databases into unified entries with residue-range hits. GO terms attach function/process/location labels with evidence codes. CATH codes position the fold in a four-level structural taxonomy. Organism is the NCBI-taxonomy species name.

Secondary structure (3-state, P-SEA). SS3 is a coarse helix/strand/coil call (letters a/b/c) made by the P-SEA algorithm from inter-Cα distances and dihedrals. It is less detailed than DSSP but needs only Cα positions.

Sequence. Sequence gives the chain of amino acids in standard one-letter code (A=alanine, C=cysteine, …, Y=tyrosine), read N→C. It is the only feature that is directly encoded by the gene; all structural features are derived from the folded form of this sequence.